Protein AF-A0A6J6WBK0-F1 (afdb_monomer)

Mean predicted aligned error: 5.15 Å

Foldseek 3Di:
DLLLLLLVLLQVLLVVLLVQLCCLQPPVVVVCVLLAHDPVVDDPVVSVVSNVSSVVSNVSSVVSNVCSVPPDPVSSLVVLVVLLVVLVVVLVCLVPPPGDPDPSSVVVSVVSVVSNVSSVVSNCVVVVVD

pLDDT: mean 86.57, std 8.82, range [46.53, 94.81]

Structure (mmCIF, N/CA/C/O backbone):
data_AF-A0A6J6WBK0-F1
#
_entry.id   AF-A0A6J6WBK0-F1
#
loop_
_atom_site.group_PDB
_atom_site.id
_atom_site.type_symbol
_atom_site.label_atom_id
_atom_site.label_alt_id
_atom_site.label_comp_id
_atom_site.label_asym_id
_atom_site.label_entity_id
_atom_site.label_seq_id
_atom_site.pdbx_PDB_ins_code
_atom_site.Cartn_x
_atom_site.Cartn_y
_atom_site.Cartn_z
_atom_site.occupancy
_atom_site.B_iso_or_equiv
_atom_site.auth_seq_id
_atom_site.auth_comp_id
_atom_site.auth_asym_id
_atom_site.auth_atom_id
_atom_site.pdbx_PDB_model_num
ATOM 1 N N . MET A 1 1 ? -19.982 2.093 17.318 1.00 64.00 1 MET A N 1
ATOM 2 C CA . MET A 1 1 ? -19.877 1.688 15.890 1.00 64.00 1 MET A CA 1
ATOM 3 C C . MET A 1 1 ? -18.681 2.298 15.150 1.00 64.00 1 MET A C 1
ATOM 5 O O . MET A 1 1 ? -18.012 1.558 14.444 1.00 64.00 1 MET A O 1
ATOM 9 N N . LEU A 1 2 ? -18.378 3.598 15.304 1.00 68.19 2 LEU A N 1
ATOM 10 C CA . LEU A 1 2 ? -17.232 4.269 14.652 1.00 68.19 2 LEU A CA 1
ATOM 11 C C . LEU A 1 2 ? -15.883 3.579 14.938 1.00 68.19 2 LEU A C 1
ATOM 13 O O . LEU A 1 2 ? -15.165 3.219 14.013 1.00 68.19 2 LEU A O 1
ATOM 17 N N . VAL A 1 3 ? -15.603 3.324 16.221 1.00 73.88 3 VAL A N 1
ATOM 18 C CA . VAL A 1 3 ? -14.394 2.642 16.725 1.00 73.88 3 VAL A CA 1
ATOM 19 C C . VAL A 1 3 ? -14.191 1.281 16.057 1.00 73.88 3 VAL A C 1
ATOM 21 O O . VAL A 1 3 ? -13.117 1.003 15.540 1.00 73.88 3 VAL A O 1
ATOM 24 N N . HIS A 1 4 ? -15.247 0.466 15.992 1.00 79.81 4 HIS A N 1
ATOM 25 C CA . HIS A 1 4 ? -15.187 -0.866 15.390 1.00 79.81 4 HIS A CA 1
ATOM 26 C C . HIS A 1 4 ? -14.916 -0.813 13.879 1.00 79.81 4 HIS A C 1
ATOM 28 O O . HIS A 1 4 ? -14.094 -1.572 13.377 1.00 79.81 4 HIS A O 1
ATOM 34 N N . ARG A 1 5 ? -15.549 0.125 13.156 1.00 81.62 5 ARG A N 1
ATOM 35 C CA . ARG A 1 5 ? -15.314 0.315 11.714 1.00 81.62 5 ARG A CA 1
ATOM 36 C C . ARG A 1 5 ? -13.878 0.746 11.431 1.00 81.62 5 ARG A C 1
ATOM 38 O O . ARG A 1 5 ? -13.240 0.158 10.568 1.00 81.62 5 ARG A O 1
ATOM 45 N N . VAL A 1 6 ? -13.361 1.715 12.189 1.00 81.88 6 VAL A N 1
ATOM 46 C CA . VAL A 1 6 ? -11.971 2.177 12.061 1.00 81.88 6 VAL A CA 1
ATOM 47 C C . VAL A 1 6 ? -10.988 1.045 12.372 1.00 81.88 6 VAL A C 1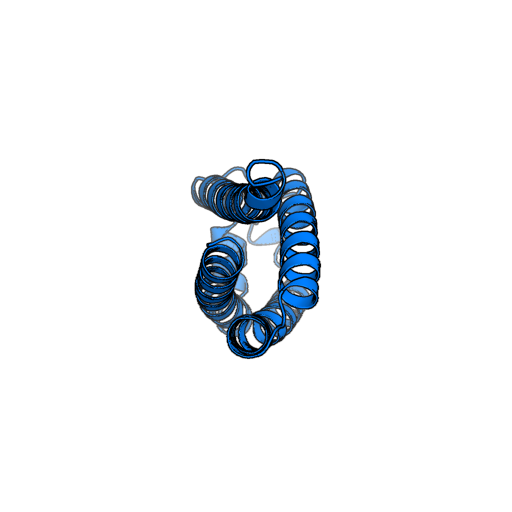
ATOM 49 O O . VAL A 1 6 ? -10.075 0.797 11.587 1.00 81.88 6 VAL A O 1
ATOM 52 N N . ALA A 1 7 ? -11.202 0.314 13.469 1.00 84.00 7 ALA A N 1
ATOM 53 C CA . ALA A 1 7 ? -10.354 -0.811 13.852 1.00 84.00 7 ALA A CA 1
ATOM 54 C C . ALA A 1 7 ? -10.339 -1.916 12.783 1.00 84.00 7 ALA A C 1
ATOM 56 O O . ALA A 1 7 ? -9.272 -2.422 12.440 1.00 84.00 7 ALA A O 1
ATOM 57 N N . LEU A 1 8 ? -11.498 -2.251 12.205 1.00 86.94 8 LEU A N 1
ATOM 58 C CA . LEU A 1 8 ? -11.589 -3.223 11.117 1.00 86.94 8 LEU A CA 1
ATOM 59 C C . LEU A 1 8 ? -10.833 -2.744 9.870 1.00 86.94 8 LEU A C 1
ATOM 61 O O . LEU A 1 8 ? -10.029 -3.496 9.323 1.00 86.94 8 LEU A O 1
ATOM 65 N N . THR A 1 9 ? -11.031 -1.487 9.453 1.00 86.69 9 THR A N 1
ATOM 66 C CA . THR A 1 9 ? -10.328 -0.921 8.288 1.00 86.69 9 THR A CA 1
ATOM 67 C C . THR A 1 9 ? -8.816 -0.872 8.486 1.00 86.69 9 THR A C 1
ATOM 69 O O . THR A 1 9 ? -8.078 -1.179 7.556 1.00 86.69 9 THR A O 1
ATOM 72 N N . LEU A 1 10 ? -8.351 -0.561 9.702 1.00 86.75 10 LEU A N 1
ATOM 73 C CA . LEU A 1 10 ? -6.928 -0.559 10.039 1.00 86.75 10 LEU A CA 1
ATOM 74 C C . LEU A 1 10 ? -6.332 -1.964 9.966 1.00 86.75 10 LEU A C 1
ATOM 76 O O . LEU A 1 10 ? -5.253 -2.129 9.411 1.00 86.75 10 LEU A O 1
ATOM 80 N N . ARG A 1 11 ? -7.034 -2.985 10.474 1.00 89.69 11 ARG A N 1
ATOM 81 C CA . ARG A 1 11 ? -6.575 -4.382 10.400 1.00 89.69 11 ARG A CA 1
ATOM 82 C C . ARG A 1 11 ? -6.523 -4.889 8.961 1.00 89.69 11 ARG A C 1
ATOM 84 O O . ARG A 1 11 ? -5.510 -5.449 8.558 1.00 89.69 11 ARG A O 1
ATOM 91 N N . ALA A 1 12 ? -7.571 -4.647 8.175 1.00 89.06 12 ALA A N 1
ATOM 92 C CA . ALA A 1 12 ? -7.604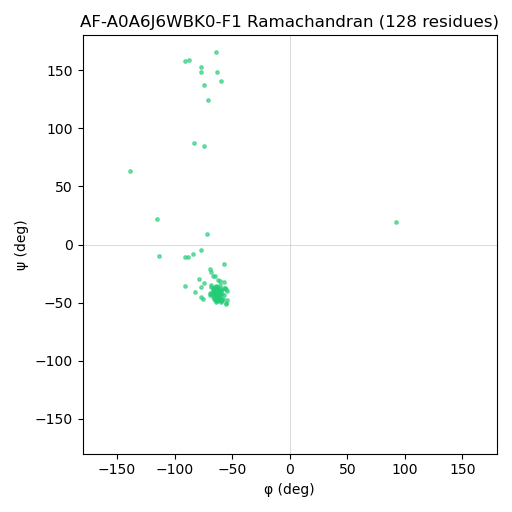 -5.041 6.767 1.00 89.06 12 ALA A CA 1
ATOM 93 C C . ALA A 1 12 ? -6.518 -4.315 5.947 1.00 89.06 12 ALA A C 1
ATOM 95 O O . ALA A 1 12 ? -5.783 -4.938 5.178 1.00 89.06 12 ALA A O 1
ATOM 96 N N . GLY A 1 13 ? -6.356 -3.007 6.164 1.00 87.19 13 GLY A N 1
ATOM 97 C CA . GLY A 1 13 ? -5.296 -2.220 5.534 1.00 87.19 13 GLY A CA 1
ATOM 98 C C . GLY A 1 13 ? -3.905 -2.717 5.923 1.00 87.19 13 GLY A C 1
ATOM 99 O O . GLY A 1 13 ? -3.046 -2.860 5.060 1.00 87.19 13 GLY A O 1
ATOM 100 N N . ALA A 1 14 ? -3.703 -3.068 7.194 1.00 88.75 14 ALA A N 1
ATOM 101 C CA . ALA A 1 14 ? -2.452 -3.630 7.687 1.00 88.75 14 ALA A CA 1
ATOM 102 C C . ALA A 1 14 ? -2.111 -4.976 7.039 1.00 88.75 14 ALA A C 1
ATOM 104 O O . ALA A 1 14 ? -0.966 -5.183 6.654 1.00 88.75 14 ALA A O 1
ATOM 105 N N . THR A 1 15 ? -3.089 -5.870 6.857 1.00 91.25 15 THR A N 1
ATOM 106 C CA . THR A 1 15 ? -2.844 -7.154 6.178 1.00 91.25 15 THR A CA 1
ATOM 107 C C . THR A 1 15 ? -2.405 -6.965 4.729 1.00 91.25 15 THR A C 1
ATOM 109 O O . THR A 1 15 ? -1.461 -7.612 4.284 1.00 91.25 15 THR A O 1
ATOM 112 N N . LEU A 1 16 ? -3.024 -6.031 4.003 1.00 89.75 16 LEU A N 1
ATOM 113 C CA . LEU A 1 16 ? -2.616 -5.725 2.632 1.00 89.75 16 LEU A CA 1
ATOM 114 C C . LEU A 1 16 ? -1.252 -5.039 2.588 1.00 89.75 16 LEU A C 1
ATOM 116 O O . LEU A 1 16 ? -0.422 -5.398 1.757 1.00 89.75 16 LEU A O 1
ATOM 120 N N . ALA A 1 17 ? -0.994 -4.105 3.505 1.00 89.56 17 ALA A N 1
ATOM 121 C CA . ALA A 1 17 ? 0.308 -3.463 3.639 1.00 89.56 17 ALA A CA 1
ATOM 122 C C . ALA A 1 17 ? 1.411 -4.482 3.956 1.00 89.56 17 ALA A C 1
ATOM 124 O O . ALA A 1 17 ? 2.504 -4.369 3.412 1.00 89.56 17 ALA A O 1
ATOM 125 N N . PHE A 1 18 ? 1.123 -5.504 4.767 1.00 93.19 18 PHE A N 1
ATOM 126 C CA . PHE A 1 18 ? 2.061 -6.582 5.074 1.00 93.19 18 PHE A CA 1
ATOM 127 C C . PHE A 1 18 ? 2.413 -7.400 3.829 1.00 93.19 18 PHE A C 1
ATOM 129 O O . PHE A 1 18 ? 3.587 -7.596 3.522 1.00 93.19 18 PHE A O 1
ATOM 136 N N . VAL A 1 19 ? 1.403 -7.836 3.070 1.00 92.56 19 VAL A N 1
ATOM 137 C CA . VAL A 1 19 ? 1.620 -8.599 1.831 1.00 92.56 19 VAL A CA 1
ATOM 138 C C . VAL A 1 19 ? 2.375 -7.757 0.797 1.00 92.56 19 VAL A C 1
ATOM 140 O O . VAL A 1 19 ? 3.327 -8.242 0.185 1.00 92.56 19 VAL A O 1
ATOM 143 N N . ALA A 1 20 ? 2.007 -6.482 0.640 1.00 90.19 20 ALA A N 1
ATOM 144 C CA . ALA A 1 20 ? 2.697 -5.555 -0.254 1.00 90.19 20 ALA A CA 1
ATOM 145 C C . ALA A 1 20 ? 4.157 -5.321 0.170 1.00 90.19 20 ALA A C 1
ATOM 147 O O . ALA A 1 20 ? 5.054 -5.346 -0.672 1.00 90.19 20 ALA A O 1
ATOM 148 N N . ALA A 1 21 ? 4.409 -5.159 1.471 1.00 92.31 21 ALA A N 1
ATOM 149 C CA . ALA A 1 21 ? 5.750 -5.015 2.026 1.00 92.31 21 ALA A CA 1
ATOM 150 C C . ALA A 1 21 ? 6.625 -6.235 1.721 1.00 92.31 21 ALA A C 1
ATOM 152 O O . ALA A 1 21 ? 7.750 -6.084 1.246 1.00 92.31 21 ALA A O 1
ATOM 153 N N . LEU A 1 22 ? 6.099 -7.446 1.931 1.00 94.12 22 LEU A N 1
ATOM 154 C CA . LEU A 1 22 ? 6.815 -8.680 1.608 1.00 94.12 22 LEU A CA 1
ATOM 155 C C . LEU A 1 22 ? 7.128 -8.784 0.113 1.00 94.12 22 LEU A 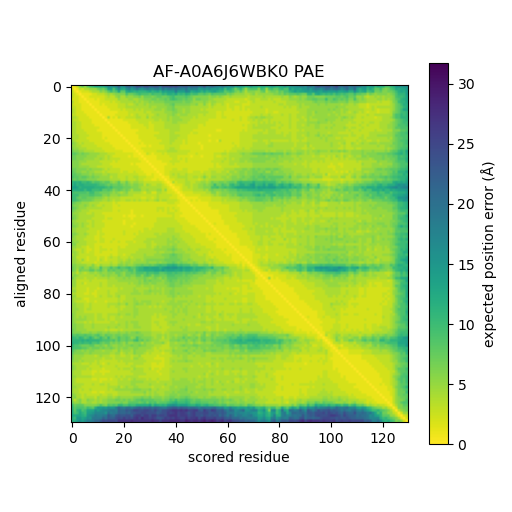C 1
ATOM 157 O O . LEU A 1 22 ? 8.249 -9.139 -0.250 1.00 94.12 22 LEU A O 1
ATOM 161 N N . ALA A 1 23 ? 6.177 -8.432 -0.756 1.00 92.75 23 ALA A N 1
ATOM 162 C CA . ALA A 1 23 ? 6.399 -8.432 -2.199 1.00 92.75 23 ALA A CA 1
ATO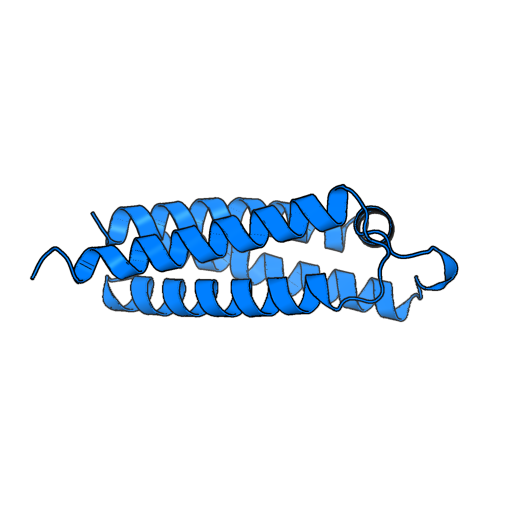M 163 C C . ALA A 1 23 ? 7.513 -7.448 -2.609 1.00 92.75 23 ALA A C 1
ATOM 165 O O . ALA A 1 23 ? 8.407 -7.815 -3.376 1.00 92.75 23 ALA A O 1
ATOM 166 N N . LEU A 1 24 ? 7.498 -6.232 -2.052 1.00 93.06 24 LEU A N 1
ATOM 167 C CA . LEU A 1 24 ? 8.509 -5.196 -2.290 1.00 93.06 24 LEU A CA 1
ATOM 168 C C . LEU A 1 24 ? 9.900 -5.590 -1.776 1.00 93.06 24 LEU A C 1
ATOM 170 O O . LEU A 1 24 ? 10.902 -5.278 -2.415 1.00 93.06 24 LEU A O 1
ATOM 174 N N . LEU A 1 25 ? 9.983 -6.291 -0.644 1.00 92.75 25 LEU A N 1
ATOM 175 C CA . LEU A 1 25 ? 11.256 -6.741 -0.078 1.00 92.75 25 LEU A CA 1
ATOM 176 C C . LEU A 1 25 ? 11.839 -7.933 -0.851 1.00 92.75 25 LEU A C 1
ATOM 178 O O . LEU A 1 25 ? 13.023 -7.925 -1.203 1.00 92.75 25 LEU A O 1
ATOM 182 N N . ALA A 1 26 ? 11.007 -8.938 -1.140 1.00 94.50 26 ALA A N 1
ATOM 183 C CA . ALA A 1 26 ? 11.440 -10.193 -1.744 1.00 94.50 26 ALA A CA 1
ATOM 184 C C . ALA A 1 26 ? 11.700 -10.072 -3.252 1.00 94.50 26 ALA A C 1
ATOM 186 O O . ALA A 1 26 ? 12.710 -10.573 -3.746 1.00 94.50 26 ALA A O 1
ATOM 187 N N . LYS A 1 27 ? 10.799 -9.418 -4.000 1.00 93.94 27 LYS A N 1
ATOM 188 C CA . LYS A 1 27 ? 10.864 -9.328 -5.469 1.00 93.94 27 LYS A CA 1
ATOM 189 C C . LYS A 1 27 ? 10.508 -7.919 -5.981 1.00 93.94 27 LYS A C 1
ATOM 191 O O . LYS A 1 27 ? 9.552 -7.773 -6.744 1.00 93.94 27 LYS A O 1
ATOM 196 N N . PRO A 1 28 ? 11.291 -6.874 -5.643 1.00 91.50 28 PRO A N 1
ATOM 197 C CA . PRO A 1 28 ? 10.987 -5.494 -6.041 1.00 91.50 28 PRO A CA 1
ATOM 198 C C . PRO A 1 28 ? 10.947 -5.285 -7.559 1.00 91.50 28 PRO A C 1
ATOM 200 O O . PRO A 1 28 ? 10.159 -4.475 -8.034 1.00 91.50 28 PRO A O 1
ATOM 203 N N . SER A 1 29 ? 11.746 -6.025 -8.335 1.00 91.75 29 SER A N 1
ATOM 204 C CA . SER A 1 29 ? 11.736 -5.937 -9.803 1.00 91.75 29 SER A CA 1
ATOM 205 C C . SER A 1 29 ? 10.428 -6.442 -10.409 1.00 91.75 29 SER A C 1
ATOM 207 O O . SER A 1 29 ? 9.904 -5.821 -11.329 1.00 91.75 29 SER A O 1
ATOM 209 N N . ALA A 1 30 ? 9.869 -7.526 -9.862 1.00 91.12 30 ALA A N 1
ATOM 210 C CA . ALA A 1 30 ? 8.573 -8.052 -10.280 1.00 91.12 30 ALA A CA 1
ATOM 211 C C . ALA A 1 30 ? 7.428 -7.108 -9.889 1.00 91.12 30 ALA A C 1
ATOM 213 O O . ALA A 1 30 ? 6.464 -6.969 -10.631 1.00 91.12 30 ALA A O 1
ATOM 214 N N . VAL A 1 31 ? 7.539 -6.430 -8.742 1.00 90.62 31 VAL A N 1
ATOM 215 C CA . VAL A 1 31 ? 6.565 -5.405 -8.343 1.00 90.62 31 VAL A CA 1
ATOM 216 C C . VAL A 1 31 ? 6.655 -4.181 -9.257 1.00 90.62 31 VAL A C 1
ATOM 218 O O . VAL A 1 31 ? 5.626 -3.672 -9.689 1.00 90.62 31 VAL A O 1
ATOM 221 N N . ALA A 1 32 ? 7.863 -3.732 -9.606 1.00 90.12 32 ALA A N 1
ATOM 222 C CA . ALA A 1 32 ? 8.062 -2.621 -10.533 1.00 90.12 32 ALA A CA 1
ATOM 223 C C . ALA A 1 32 ? 7.445 -2.908 -11.911 1.00 90.12 32 ALA A C 1
ATOM 225 O O . ALA A 1 32 ? 6.664 -2.102 -12.417 1.00 90.12 32 ALA A O 1
ATOM 226 N N . SER A 1 33 ? 7.730 -4.077 -12.490 1.00 89.44 33 SER A N 1
ATOM 227 C CA . SER A 1 33 ? 7.143 -4.468 -13.774 1.00 89.44 33 SER A CA 1
ATOM 228 C C . SER A 1 33 ? 5.631 -4.657 -13.676 1.00 89.44 33 SER A C 1
ATOM 230 O O . SER A 1 33 ? 4.905 -4.213 -14.563 1.00 89.44 33 SER A O 1
ATOM 232 N N . PHE A 1 34 ? 5.134 -5.222 -12.569 1.00 87.81 34 PHE A N 1
ATOM 233 C CA . PHE A 1 34 ? 3.700 -5.321 -12.304 1.00 87.81 34 PHE A CA 1
ATOM 234 C C . PHE A 1 34 ? 3.033 -3.944 -12.280 1.00 87.81 34 PHE A C 1
ATOM 236 O O . PHE A 1 34 ? 1.950 -3.796 -12.820 1.00 87.81 34 PHE A O 1
ATOM 243 N N . VAL A 1 35 ? 3.666 -2.911 -11.724 1.00 86.88 35 VAL A N 1
ATOM 244 C CA . VAL A 1 35 ? 3.124 -1.536 -11.701 1.00 86.88 35 VAL A CA 1
ATOM 245 C C . VAL A 1 35 ? 3.273 -0.813 -13.057 1.00 86.88 35 VAL A C 1
ATOM 247 O O . VAL A 1 35 ? 2.741 0.283 -13.240 1.00 86.88 35 VAL A O 1
ATOM 250 N N . GLY A 1 36 ? 3.933 -1.434 -14.040 1.00 86.19 36 GLY A N 1
ATOM 251 C CA . GLY A 1 36 ? 4.091 -0.903 -15.396 1.00 86.19 36 GLY A CA 1
ATOM 252 C C . GLY A 1 36 ? 5.367 -0.091 -15.611 1.00 86.19 36 GLY A C 1
ATOM 253 O O . GLY A 1 36 ? 5.422 0.711 -16.539 1.00 86.19 36 GLY A O 1
ATOM 254 N N . PHE A 1 37 ? 6.380 -0.240 -14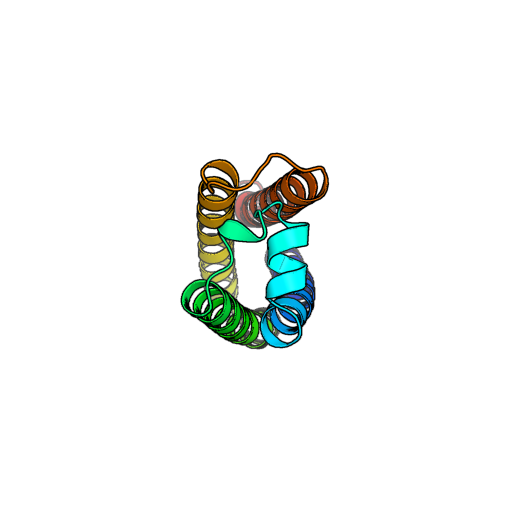.752 1.00 88.12 37 PHE A N 1
ATOM 255 C CA . PHE A 1 37 ? 7.706 0.319 -15.029 1.00 88.12 37 PHE A CA 1
ATOM 256 C C . PHE A 1 37 ? 8.420 -0.519 -16.090 1.00 88.12 37 PHE A C 1
ATOM 258 O O . PHE A 1 37 ? 8.403 -1.753 -16.040 1.00 88.12 37 PHE A O 1
ATOM 265 N N . ARG A 1 38 ? 9.077 0.149 -17.043 1.00 86.81 38 ARG A N 1
ATOM 266 C CA . ARG A 1 38 ? 9.838 -0.525 -18.098 1.00 86.81 38 ARG A CA 1
ATOM 267 C C . ARG A 1 38 ? 11.162 -1.023 -17.540 1.00 86.81 38 ARG A C 1
ATOM 269 O O . ARG A 1 38 ? 11.755 -0.388 -16.676 1.00 86.81 38 ARG A O 1
ATOM 276 N N . ALA A 1 39 ? 11.666 -2.134 -18.075 1.00 83.94 39 ALA A N 1
ATOM 277 C CA . ALA A 1 39 ? 12.921 -2.729 -17.611 1.00 83.94 39 ALA A CA 1
ATOM 278 C C . ALA A 1 39 ? 14.117 -1.758 -17.687 1.00 83.94 39 ALA A C 1
ATOM 280 O O . ALA A 1 39 ? 14.989 -1.812 -16.827 1.00 83.94 39 ALA A O 1
ATOM 281 N N . ALA A 1 40 ? 14.119 -0.845 -18.666 1.00 84.00 40 ALA A N 1
ATOM 282 C CA . ALA A 1 40 ? 15.147 0.185 -18.821 1.00 84.00 40 ALA A CA 1
ATOM 283 C C . ALA A 1 40 ? 15.176 1.207 -17.666 1.00 84.00 40 ALA A C 1
ATOM 285 O O . ALA A 1 40 ? 16.237 1.738 -17.354 1.00 84.00 40 ALA A O 1
ATOM 286 N N . ASP A 1 41 ? 14.041 1.436 -16.999 1.00 83.88 41 ASP A N 1
ATOM 287 C CA . ASP A 1 41 ? 13.919 2.399 -15.896 1.00 83.88 41 ASP A CA 1
ATOM 288 C C . ASP A 1 41 ? 14.249 1.762 -14.531 1.00 83.88 41 ASP A C 1
ATOM 290 O O . ASP A 1 41 ? 14.402 2.451 -13.516 1.00 83.88 41 ASP A O 1
ATOM 294 N N . ILE A 1 42 ? 14.373 0.429 -14.479 1.00 88.56 42 ILE A N 1
ATOM 295 C CA . ILE A 1 42 ? 14.641 -0.323 -13.251 1.00 88.56 42 ILE A CA 1
ATOM 296 C C . ILE A 1 42 ? 16.144 -0.310 -12.965 1.00 88.56 42 ILE A C 1
ATOM 298 O O . ILE A 1 42 ? 16.895 -1.212 -13.330 1.00 88.56 42 ILE A O 1
ATOM 302 N N . THR A 1 43 ? 16.583 0.724 -12.255 1.00 92.06 43 THR A N 1
ATOM 303 C CA . THR A 1 43 ? 17.964 0.837 -11.768 1.00 92.06 43 THR A CA 1
ATOM 304 C C . THR A 1 43 ? 18.152 0.151 -10.405 1.00 92.06 43 THR A C 1
ATOM 306 O O . THR A 1 43 ? 17.193 0.002 -9.638 1.00 92.06 43 THR A O 1
ATOM 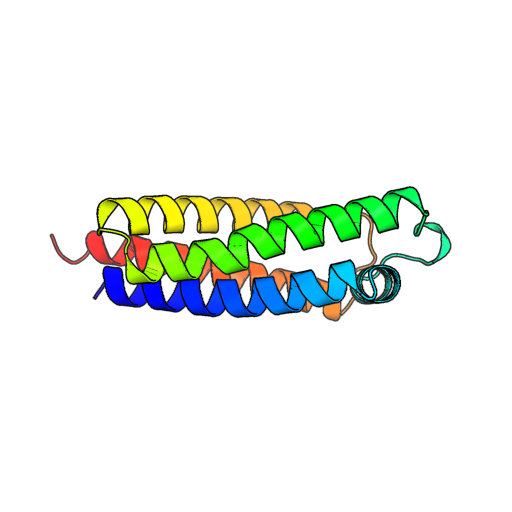309 N N . PRO A 1 44 ? 19.388 -0.225 -10.021 1.00 91.50 44 PRO A N 1
ATOM 310 C CA . PRO A 1 44 ? 19.665 -0.768 -8.688 1.00 91.50 44 PRO A CA 1
ATOM 311 C C . PRO A 1 44 ? 19.238 0.169 -7.546 1.00 91.50 44 PRO A C 1
ATOM 313 O O . PRO A 1 44 ? 18.715 -0.294 -6.532 1.00 91.50 44 PRO A O 1
ATOM 316 N N . GLY A 1 45 ? 19.411 1.485 -7.724 1.00 91.62 45 GLY A N 1
ATOM 317 C CA . GLY A 1 45 ? 18.973 2.497 -6.757 1.00 91.62 45 GLY A CA 1
ATOM 318 C C . GLY A 1 45 ? 17.452 2.532 -6.597 1.00 91.62 45 GLY A C 1
ATOM 319 O O . GLY A 1 45 ? 16.948 2.567 -5.475 1.00 91.62 45 GLY A O 1
ATOM 320 N N . PHE A 1 46 ? 16.710 2.417 -7.701 1.00 90.12 46 PHE A N 1
ATOM 321 C CA . PHE A 1 46 ? 15.251 2.316 -7.669 1.00 90.12 46 PHE A CA 1
ATOM 322 C C . PHE A 1 46 ? 14.772 1.050 -6.941 1.00 90.12 46 PHE A C 1
ATOM 324 O O . PHE A 1 46 ? 13.868 1.114 -6.109 1.00 90.12 46 PHE A O 1
ATOM 331 N N . LEU A 1 47 ? 15.422 -0.097 -7.166 1.00 93.12 47 LEU A N 1
ATOM 332 C CA . LEU A 1 47 ? 15.102 -1.336 -6.448 1.00 93.12 47 LEU A CA 1
ATOM 333 C C . LEU A 1 47 ? 15.364 -1.228 -4.940 1.00 93.12 47 LEU A C 1
ATOM 335 O O . LEU A 1 47 ? 14.609 -1.789 -4.145 1.00 93.12 47 LEU A O 1
ATOM 339 N N . TRP A 1 48 ? 16.412 -0.513 -4.529 1.00 94.81 48 TRP A N 1
ATOM 340 C CA . TRP A 1 48 ? 16.656 -0.210 -3.117 1.00 94.81 48 TRP A CA 1
ATOM 341 C C . TRP A 1 48 ? 15.589 0.709 -2.529 1.00 94.81 48 TRP A C 1
ATOM 343 O O . TRP A 1 48 ? 15.108 0.441 -1.428 1.00 94.81 48 TRP A O 1
ATOM 353 N N . ALA A 1 49 ? 15.159 1.731 -3.271 1.00 92.06 49 ALA A N 1
ATOM 354 C CA . ALA A 1 49 ? 14.059 2.595 -2.856 1.00 92.06 49 ALA A CA 1
ATOM 355 C C . ALA A 1 49 ? 12.751 1.802 -2.669 1.00 92.06 49 ALA A C 1
ATOM 357 O O . ALA A 1 49 ? 12.062 1.987 -1.667 1.00 92.06 49 ALA A O 1
ATOM 358 N N . LEU A 1 50 ? 12.447 0.854 -3.564 1.00 92.44 50 LEU A N 1
ATOM 359 C CA . LEU A 1 50 ? 11.292 -0.042 -3.419 1.00 92.44 50 LEU A CA 1
ATOM 360 C C . LEU A 1 50 ? 11.396 -0.941 -2.181 1.00 92.44 50 LEU A C 1
ATOM 362 O O . LEU A 1 50 ? 10.403 -1.136 -1.484 1.00 92.44 50 LEU A O 1
ATOM 366 N N . ARG A 1 51 ? 12.589 -1.449 -1.854 1.00 93.56 51 ARG A N 1
ATOM 367 C CA . ARG A 1 51 ? 12.803 -2.216 -0.615 1.00 93.56 51 ARG A CA 1
ATOM 368 C C . ARG A 1 51 ? 12.649 -1.353 0.634 1.00 93.56 51 ARG A C 1
ATOM 370 O O . ARG A 1 51 ? 12.026 -1.796 1.594 1.00 93.56 51 ARG A O 1
ATOM 377 N N . ALA A 1 52 ? 13.165 -0.125 0.619 1.00 93.38 52 ALA A N 1
ATOM 378 C CA . ALA A 1 52 ? 12.997 0.826 1.718 1.00 93.38 52 ALA A CA 1
ATOM 379 C C . ALA A 1 52 ? 11.517 1.197 1.925 1.00 93.38 52 ALA A C 1
ATOM 381 O O . ALA A 1 52 ? 11.048 1.262 3.062 1.00 93.38 52 ALA A O 1
ATOM 382 N N . LEU A 1 53 ? 10.761 1.355 0.833 1.00 91.25 53 LEU A N 1
ATOM 383 C CA . LEU A 1 53 ? 9.306 1.506 0.872 1.00 91.25 53 LEU A CA 1
ATOM 384 C C . LEU A 1 53 ? 8.631 0.261 1.466 1.00 91.25 53 LEU A C 1
ATOM 386 O O . LEU A 1 53 ? 7.761 0.380 2.321 1.00 91.25 53 LEU A O 1
ATOM 390 N N . GLY A 1 54 ? 9.056 -0.939 1.063 1.00 91.38 54 GLY A N 1
ATOM 391 C CA . GLY A 1 54 ? 8.566 -2.187 1.649 1.00 91.38 54 GLY A CA 1
ATOM 392 C C . GLY A 1 54 ? 8.796 -2.247 3.161 1.00 91.38 54 GLY A C 1
ATOM 393 O O . GLY A 1 54 ? 7.883 -2.581 3.912 1.00 91.38 54 GLY A O 1
ATOM 394 N N . LEU A 1 55 ? 9.979 -1.842 3.629 1.00 93.31 55 LEU A N 1
ATOM 395 C CA . LEU A 1 55 ? 10.307 -1.788 5.055 1.00 93.31 55 LEU A CA 1
ATOM 396 C C . LEU A 1 55 ? 9.401 -0.808 5.819 1.00 93.31 55 LEU A C 1
ATOM 398 O O . LEU A 1 55 ? 8.880 -1.149 6.880 1.00 93.31 55 LEU A O 1
ATOM 402 N N . SER A 1 56 ? 9.171 0.393 5.279 1.00 91.12 56 SER A N 1
ATOM 403 C CA . SER A 1 56 ? 8.299 1.384 5.923 1.00 91.12 56 SER A CA 1
ATOM 404 C C . SER A 1 56 ? 6.835 0.933 5.956 1.00 91.12 56 SER A C 1
ATOM 406 O O . SER A 1 56 ? 6.156 1.110 6.971 1.00 91.12 56 SER A O 1
ATOM 408 N N . MET A 1 57 ? 6.359 0.259 4.903 1.00 89.94 57 MET A N 1
ATOM 409 C CA . MET A 1 57 ? 5.034 -0.369 4.890 1.00 89.94 57 MET A CA 1
ATOM 410 C C . MET A 1 57 ? 4.915 -1.488 5.928 1.00 89.94 57 MET A C 1
ATOM 412 O O . MET A 1 57 ? 3.860 -1.628 6.544 1.00 89.94 57 MET A O 1
ATOM 416 N N . LEU A 1 58 ? 5.987 -2.247 6.174 1.00 91.50 58 LEU A N 1
ATOM 417 C CA . LEU A 1 58 ? 6.006 -3.308 7.182 1.00 91.50 58 LEU A CA 1
ATOM 418 C C . LEU A 1 58 ? 5.846 -2.746 8.599 1.00 91.50 58 LEU A C 1
ATOM 420 O O . LEU A 1 58 ? 5.072 -3.282 9.389 1.00 91.50 58 LEU A O 1
ATOM 424 N N . VAL A 1 59 ? 6.497 -1.618 8.902 1.00 90.38 59 VAL A N 1
ATOM 425 C CA . VAL A 1 59 ? 6.311 -0.907 10.179 1.00 90.38 59 VAL A CA 1
ATOM 426 C C . VAL A 1 59 ? 4.843 -0.512 10.368 1.00 90.38 59 VAL A C 1
ATOM 428 O O . VAL A 1 59 ? 4.257 -0.777 11.418 1.00 90.38 59 VAL A O 1
ATOM 431 N N . ILE A 1 60 ? 4.213 0.058 9.336 1.00 87.69 60 ILE A N 1
ATOM 432 C CA . ILE A 1 60 ? 2.787 0.419 9.378 1.00 87.69 60 ILE A CA 1
ATOM 433 C C . ILE A 1 60 ? 1.914 -0.826 9.572 1.00 87.69 60 ILE A C 1
ATOM 435 O O . ILE A 1 60 ? 0.982 -0.800 10.377 1.00 87.69 60 ILE A O 1
ATOM 439 N N . ALA A 1 61 ? 2.224 -1.918 8.874 1.00 90.38 61 ALA A N 1
ATOM 440 C CA . ALA A 1 61 ? 1.485 -3.171 8.958 1.00 90.38 61 ALA A CA 1
ATOM 441 C C . ALA A 1 61 ? 1.524 -3.803 10.359 1.00 90.38 61 ALA A C 1
ATOM 443 O O . ALA A 1 61 ? 0.556 -4.439 10.765 1.00 90.38 61 ALA A O 1
ATOM 444 N N . VAL A 1 62 ? 2.602 -3.598 11.118 1.00 90.69 62 VAL A N 1
ATOM 445 C CA . VAL A 1 62 ? 2.713 -4.070 12.506 1.00 90.69 62 VAL A CA 1
ATOM 446 C C . VAL A 1 62 ? 2.030 -3.113 13.488 1.00 90.69 62 VAL A C 1
ATOM 448 O O . VAL A 1 62 ? 1.347 -3.554 14.411 1.00 90.69 62 VAL A O 1
ATOM 451 N N . LEU A 1 63 ? 2.168 -1.798 13.293 1.00 89.38 63 LEU A N 1
ATOM 452 C CA . LEU A 1 63 ? 1.635 -0.801 14.226 1.00 89.38 63 LEU A CA 1
ATOM 453 C C . LEU A 1 63 ? 0.122 -0.589 14.095 1.00 89.38 63 LEU A C 1
ATOM 455 O O . LEU A 1 63 ? -0.561 -0.394 15.100 1.00 89.38 63 LEU A O 1
ATOM 459 N N . ALA A 1 64 ? -0.433 -0.632 12.883 1.00 88.00 64 ALA A N 1
ATOM 460 C CA . ALA A 1 64 ? -1.854 -0.365 12.661 1.00 88.00 64 ALA A CA 1
ATOM 461 C C . ALA A 1 64 ? -2.795 -1.354 13.392 1.00 88.00 64 ALA A C 1
ATOM 463 O O . ALA A 1 64 ? -3.776 -0.889 13.981 1.00 88.00 64 ALA A O 1
ATOM 464 N N . PRO A 1 65 ? -2.518 -2.675 13.452 1.00 87.88 65 PRO A N 1
ATOM 465 C CA . PRO A 1 65 ? -3.285 -3.618 14.265 1.00 87.88 65 PRO A CA 1
ATOM 466 C C . PRO A 1 65 ? -3.193 -3.345 15.768 1.00 87.88 65 PRO A C 1
ATOM 468 O O . PRO A 1 65 ? -4.211 -3.444 16.451 1.00 87.88 65 PRO A O 1
ATOM 471 N N . LEU A 1 66 ? -2.014 -2.958 16.270 1.00 87.69 66 LEU A N 1
ATOM 472 C CA . LEU A 1 66 ? -1.812 -2.601 17.680 1.00 87.69 66 LEU A CA 1
ATOM 473 C C . LEU A 1 66 ? -2.621 -1.357 18.052 1.00 87.69 66 LEU A C 1
ATOM 475 O O . LEU A 1 66 ? -3.304 -1.323 19.074 1.00 87.69 66 LEU A O 1
ATOM 479 N N . ILE A 1 67 ? -2.618 -0.346 17.184 1.00 87.38 67 ILE A N 1
ATOM 480 C CA . ILE A 1 67 ? -3.460 0.838 17.357 1.00 87.38 67 ILE A CA 1
ATOM 481 C C . ILE A 1 67 ? -4.942 0.450 17.278 1.00 87.38 67 ILE A C 1
ATOM 483 O O . ILE A 1 67 ? -5.751 0.960 18.045 1.00 87.38 67 ILE A O 1
ATOM 487 N N . ALA A 1 68 ? -5.315 -0.487 16.405 1.00 87.06 68 ALA A N 1
ATOM 488 C CA . ALA A 1 68 ? -6.685 -0.983 16.309 1.00 87.06 68 ALA A CA 1
ATOM 489 C C . ALA A 1 68 ? -7.149 -1.770 17.550 1.00 87.06 68 ALA A C 1
ATOM 491 O O . ALA A 1 68 ? -8.353 -1.830 17.798 1.00 87.06 68 ALA A O 1
ATOM 492 N N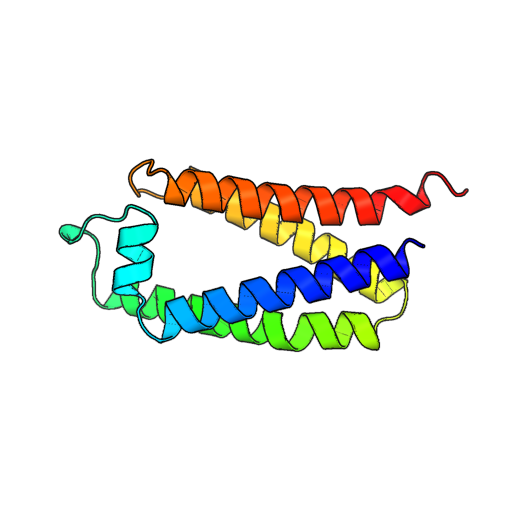 . SER A 1 69 ? -6.244 -2.407 18.303 1.00 86.19 69 SER A N 1
ATOM 493 C CA . SER A 1 69 ? -6.577 -3.154 19.525 1.00 86.19 69 SER A CA 1
ATOM 494 C C . SER A 1 69 ? -6.507 -2.312 20.797 1.00 86.19 69 SER A C 1
ATOM 496 O O . SER A 1 69 ? -7.328 -2.516 21.685 1.00 86.19 69 SER A O 1
ATOM 498 N N . PHE A 1 70 ? -5.561 -1.375 20.887 1.00 85.19 70 PHE A N 1
ATOM 499 C CA . PHE A 1 70 ? -5.282 -0.616 22.114 1.00 85.19 70 PHE A CA 1
ATOM 500 C C . PHE A 1 70 ? -5.604 0.880 22.010 1.00 85.19 70 PHE A C 1
ATOM 502 O O . PHE A 1 70 ? -5.589 1.596 23.010 1.00 85.19 70 PHE A O 1
ATOM 509 N N . GLY A 1 71 ? -5.893 1.384 20.811 1.00 80.00 71 GLY A N 1
ATOM 510 C CA . GLY A 1 71 ? -6.166 2.795 20.582 1.00 80.00 71 GLY A CA 1
ATOM 511 C C . GLY A 1 71 ? -7.511 3.225 21.160 1.00 80.00 71 GLY A C 1
ATOM 512 O O . GLY A 1 71 ? -8.564 2.714 20.782 1.00 80.00 71 GLY A O 1
ATOM 513 N N . GLY A 1 72 ? -7.491 4.241 22.024 1.00 83.62 72 GLY A N 1
ATOM 514 C CA . GLY A 1 72 ? -8.708 4.949 22.420 1.00 83.62 72 GLY A CA 1
ATOM 515 C C . GLY A 1 72 ? -9.363 5.668 21.232 1.00 83.62 72 GLY A C 1
ATOM 516 O O . GLY A 1 72 ? -8.737 5.897 20.195 1.00 83.62 72 GLY A O 1
ATOM 517 N N . GLU A 1 73 ? -10.620 6.096 21.383 1.00 82.69 73 GLU A N 1
ATOM 518 C CA . GLU A 1 73 ? -11.399 6.699 20.287 1.00 82.69 73 GLU A CA 1
ATOM 519 C C . GLU A 1 73 ? -10.690 7.893 19.620 1.00 82.69 73 GLU A C 1
ATOM 521 O O . GLU A 1 73 ? -10.713 8.029 18.397 1.00 82.69 73 GLU A O 1
ATOM 526 N N . ARG A 1 74 ? -10.020 8.753 20.402 1.00 83.75 74 ARG A N 1
ATOM 527 C CA . ARG A 1 74 ? -9.246 9.887 19.864 1.00 83.75 74 ARG A CA 1
ATOM 528 C C . ARG A 1 74 ? -8.052 9.421 19.024 1.00 83.75 74 ARG A C 1
ATOM 530 O O . ARG A 1 74 ? -7.870 9.938 17.925 1.00 83.75 74 ARG A O 1
ATOM 537 N N . GLY A 1 75 ? -7.304 8.428 19.510 1.00 84.00 75 GLY A N 1
ATOM 538 C CA . GLY A 1 75 ? -6.150 7.859 18.811 1.00 84.00 75 GLY A CA 1
ATOM 539 C C . GLY A 1 75 ? -6.556 7.199 17.496 1.00 84.00 75 GLY A C 1
ATOM 540 O O . GLY A 1 75 ? -6.032 7.554 16.447 1.00 84.00 75 GLY A O 1
ATOM 541 N N . LEU A 1 76 ? -7.591 6.354 17.516 1.00 85.38 76 LEU A N 1
ATOM 542 C CA . LEU A 1 76 ? -8.120 5.713 16.305 1.00 85.38 76 LEU A CA 1
ATOM 543 C C . LEU A 1 76 ? -8.548 6.727 15.241 1.00 85.38 76 LEU A C 1
ATOM 545 O O . LEU A 1 76 ? -8.332 6.508 14.052 1.00 85.38 76 LEU A O 1
ATOM 549 N N . ARG A 1 77 ? -9.134 7.857 15.649 1.00 85.12 77 ARG A N 1
ATOM 550 C CA . ARG A 1 77 ? -9.533 8.917 14.714 1.00 85.12 77 ARG A CA 1
ATOM 551 C C . ARG A 1 77 ? -8.332 9.631 14.107 1.00 85.12 77 ARG A C 1
ATOM 553 O O . ARG A 1 77 ? -8.342 9.859 12.902 1.00 85.12 77 ARG A O 1
ATOM 560 N N . GLN A 1 78 ? -7.319 9.956 14.909 1.00 88.12 78 GLN A N 1
ATOM 561 C CA . GLN A 1 78 ? -6.079 10.557 14.412 1.00 88.12 78 GLN A CA 1
ATOM 562 C C . GLN A 1 78 ? -5.373 9.622 13.425 1.00 88.12 78 GLN A C 1
ATOM 564 O O . GLN A 1 78 ? -5.006 10.042 12.327 1.00 88.12 78 GLN A O 1
ATOM 569 N N . THR A 1 79 ? -5.278 8.334 13.757 1.00 88.88 79 THR A N 1
ATOM 570 C CA . THR A 1 79 ? -4.701 7.323 12.867 1.00 88.88 79 THR A CA 1
ATOM 571 C C . THR A 1 79 ? -5.521 7.170 11.590 1.00 88.88 79 THR A C 1
ATOM 573 O O . THR A 1 79 ? -4.948 7.185 10.508 1.00 88.88 79 THR A O 1
ATOM 576 N N . ALA A 1 80 ? -6.853 7.112 11.669 1.00 86.88 80 ALA A N 1
ATOM 577 C CA . ALA A 1 80 ? -7.703 7.052 10.480 1.00 86.88 80 ALA A CA 1
ATOM 578 C C . ALA A 1 80 ? -7.555 8.293 9.587 1.00 86.88 80 ALA A C 1
ATOM 580 O O . ALA A 1 80 ? -7.527 8.158 8.367 1.00 86.88 80 ALA A O 1
ATOM 581 N N . SER A 1 81 ? -7.423 9.497 10.160 1.00 88.81 81 SER A N 1
ATOM 582 C CA . SER A 1 81 ? -7.157 10.705 9.367 1.00 88.81 81 SER A CA 1
ATOM 583 C C . SER A 1 81 ? -5.780 10.682 8.712 1.00 88.81 81 SER A C 1
ATOM 585 O O . SER A 1 81 ? -5.669 11.028 7.538 1.00 88.81 81 SER A O 1
ATOM 587 N N . ALA A 1 82 ? -4.753 10.220 9.431 1.00 89.62 82 ALA A N 1
ATOM 588 C CA . ALA A 1 82 ? -3.412 10.070 8.881 1.00 89.62 82 ALA A CA 1
ATOM 589 C C . ALA A 1 82 ? -3.397 9.047 7.736 1.00 89.62 82 ALA A C 1
ATOM 591 O O . ALA A 1 82 ? -2.812 9.314 6.693 1.00 89.62 82 ALA A O 1
ATOM 592 N N . MET A 1 83 ? -4.107 7.925 7.892 1.00 89.88 83 MET A N 1
ATOM 593 C CA . MET A 1 83 ? -4.228 6.893 6.860 1.00 89.88 83 MET A CA 1
ATOM 594 C C . MET A 1 83 ? -5.043 7.358 5.650 1.00 89.88 83 MET A C 1
ATOM 596 O O . MET A 1 83 ? -4.702 7.028 4.518 1.00 89.88 83 MET A O 1
ATOM 600 N N . ALA A 1 84 ? -6.094 8.158 5.850 1.00 89.94 84 ALA A N 1
ATOM 601 C CA . ALA A 1 84 ? -6.826 8.769 4.743 1.00 89.94 84 ALA A CA 1
ATOM 602 C C . ALA A 1 84 ? -5.927 9.723 3.941 1.00 89.94 84 ALA A C 1
ATOM 604 O O . ALA A 1 84 ? -5.931 9.685 2.712 1.00 89.94 84 ALA A O 1
ATOM 605 N N . PHE A 1 85 ? -5.136 10.548 4.634 1.00 90.88 85 PHE A N 1
ATOM 606 C CA . PHE A 1 85 ? -4.206 11.481 4.005 1.00 90.88 85 PHE A CA 1
ATOM 607 C C . PHE A 1 85 ? -3.063 10.764 3.278 1.00 90.88 85 PHE A C 1
ATOM 609 O O . PHE A 1 85 ? -2.772 11.090 2.130 1.00 90.88 85 PHE A O 1
ATOM 616 N N . SER A 1 86 ? -2.450 9.750 3.896 1.00 89.31 86 SER A N 1
ATOM 617 C CA . SER A 1 86 ? -1.397 8.959 3.250 1.00 89.31 86 SER A CA 1
ATOM 618 C C . SER A 1 86 ? -1.922 8.182 2.043 1.00 89.31 86 SER A C 1
ATOM 620 O O . SER A 1 86 ? -1.230 8.102 1.033 1.00 89.31 86 SER A O 1
ATOM 622 N N . SER A 1 87 ? -3.160 7.678 2.101 1.00 89.19 87 SER A N 1
ATOM 623 C CA . SER A 1 87 ? -3.814 7.031 0.957 1.00 89.19 87 SER A CA 1
ATOM 624 C C . SER A 1 87 ? -4.061 8.024 -0.179 1.00 89.19 87 SER A C 1
ATOM 626 O O . SER A 1 87 ? -3.780 7.711 -1.330 1.00 89.19 87 SER A O 1
ATOM 628 N N . LEU A 1 88 ? -4.522 9.243 0.124 1.00 91.44 88 LEU A N 1
ATOM 629 C CA . LEU A 1 88 ? -4.678 10.298 -0.882 1.00 91.44 88 LEU A CA 1
ATOM 630 C C . LEU A 1 88 ? -3.338 10.630 -1.550 1.00 91.44 88 LEU A C 1
ATOM 632 O O . LEU A 1 88 ? -3.252 10.677 -2.774 1.00 91.44 88 LEU A O 1
ATOM 636 N N . LEU A 1 89 ? -2.293 10.834 -0.749 1.00 90.00 89 LEU A N 1
ATOM 637 C CA . LEU A 1 89 ? -0.962 11.147 -1.257 1.00 90.00 89 LEU A CA 1
ATOM 638 C C . LEU A 1 89 ? -0.408 9.992 -2.102 1.00 90.00 89 LEU A C 1
ATOM 640 O O . LEU A 1 89 ? 0.087 10.223 -3.200 1.00 90.00 89 LEU A O 1
ATOM 644 N N . GLY A 1 90 ? -0.571 8.747 -1.647 1.00 87.62 90 GLY A N 1
ATOM 645 C CA . GLY A 1 90 ? -0.209 7.550 -2.405 1.00 87.62 90 GLY A CA 1
ATOM 646 C C . GLY A 1 90 ? -0.962 7.432 -3.732 1.00 87.62 90 GLY A C 1
ATOM 647 O O . GLY A 1 90 ? -0.359 7.072 -4.738 1.00 87.62 90 GLY A O 1
ATOM 648 N N . LEU A 1 91 ? -2.249 7.792 -3.765 1.00 90.69 91 LEU A N 1
ATOM 649 C CA . LEU A 1 91 ? -3.048 7.806 -4.991 1.00 90.69 91 LEU A CA 1
ATOM 650 C C . LEU A 1 91 ? -2.528 8.850 -5.981 1.00 90.69 91 LEU A C 1
ATOM 652 O O . LEU A 1 91 ? -2.326 8.532 -7.148 1.00 90.69 91 LEU A O 1
ATOM 656 N N . VAL A 1 92 ? -2.274 10.078 -5.517 1.00 90.94 92 VAL A N 1
ATOM 657 C CA . VAL A 1 92 ? -1.715 11.150 -6.355 1.00 90.94 92 VAL A CA 1
ATOM 658 C C . VAL A 1 92 ? -0.367 10.724 -6.926 1.00 90.94 92 VAL A C 1
ATOM 660 O O . VAL A 1 92 ? -0.167 10.820 -8.133 1.00 90.94 92 VAL A O 1
ATOM 663 N N . LEU A 1 93 ? 0.522 10.185 -6.085 1.00 89.25 93 LEU A N 1
ATOM 664 C CA . LEU A 1 93 ? 1.825 9.678 -6.516 1.00 89.25 93 LEU A CA 1
ATOM 665 C C . LEU A 1 93 ? 1.695 8.539 -7.533 1.00 89.25 93 LEU A C 1
ATOM 667 O O . LEU A 1 93 ? 2.420 8.529 -8.523 1.00 89.25 93 LEU A O 1
ATOM 671 N N . ALA A 1 94 ? 0.761 7.607 -7.334 1.00 87.69 94 ALA A N 1
ATOM 672 C CA . ALA A 1 94 ? 0.513 6.527 -8.285 1.00 87.69 94 ALA A CA 1
ATOM 673 C C . ALA A 1 94 ? 0.037 7.069 -9.642 1.00 87.69 94 ALA A C 1
ATOM 675 O O . ALA A 1 94 ? 0.528 6.623 -10.677 1.00 87.69 94 ALA A O 1
ATOM 676 N N . VAL A 1 95 ? -0.850 8.067 -9.649 1.00 88.62 95 VAL A N 1
ATOM 677 C CA . VAL A 1 95 ? -1.379 8.691 -10.873 1.00 88.62 95 VAL A CA 1
ATOM 678 C C . VAL A 1 95 ? -0.286 9.421 -11.655 1.00 88.62 95 VAL A C 1
ATOM 680 O O . VAL A 1 95 ? -0.200 9.243 -12.867 1.00 88.62 95 VAL A O 1
ATOM 683 N N . ILE A 1 96 ? 0.563 10.202 -10.979 1.00 89.94 96 ILE A N 1
ATOM 684 C CA . ILE A 1 96 ? 1.632 10.978 -11.636 1.00 89.94 96 ILE A CA 1
ATOM 685 C C . ILE A 1 96 ? 2.909 10.168 -11.886 1.00 89.94 96 ILE A C 1
ATOM 687 O O . ILE A 1 96 ? 3.838 10.672 -12.514 1.00 89.94 96 ILE A O 1
ATOM 691 N N . SER A 1 97 ? 2.995 8.939 -11.364 1.00 85.56 97 SER A N 1
ATOM 692 C CA . SER A 1 97 ? 4.184 8.105 -11.535 1.00 85.56 97 SER A CA 1
ATOM 693 C C . SER A 1 97 ? 4.467 7.851 -13.022 1.00 85.56 97 SER A C 1
ATOM 695 O O . SER A 1 97 ? 3.523 7.594 -13.779 1.00 85.56 97 SER A O 1
ATOM 697 N N . PRO A 1 98 ? 5.748 7.856 -13.443 1.00 82.94 98 PRO A N 1
ATOM 698 C CA . PRO A 1 98 ? 6.138 7.756 -14.852 1.00 82.94 98 PRO A CA 1
ATOM 699 C C . PRO A 1 98 ? 5.935 6.358 -15.468 1.00 82.94 98 PRO A C 1
ATOM 701 O O . PRO A 1 98 ? 6.384 6.113 -16.581 1.00 82.94 98 PRO A O 1
ATOM 704 N N . SER A 1 99 ? 5.276 5.430 -14.766 1.00 85.12 99 SER A N 1
ATOM 705 C CA . SER A 1 99 ? 4.966 4.095 -15.279 1.00 85.12 99 SER A CA 1
ATOM 706 C C . SER A 1 99 ? 3.794 4.095 -16.264 1.00 85.12 99 SER A C 1
ATOM 708 O O . SER A 1 99 ? 2.872 4.913 -16.166 1.00 85.12 99 SER A O 1
ATOM 710 N N . ASP A 1 100 ? 3.790 3.121 -17.174 1.00 88.12 100 ASP A N 1
ATOM 711 C CA . ASP A 1 100 ? 2.710 2.941 -18.140 1.00 88.12 100 ASP A CA 1
ATOM 712 C C . ASP A 1 100 ? 1.377 2.610 -17.427 1.00 88.12 100 ASP A C 1
ATOM 714 O O . ASP A 1 100 ? 1.339 1.969 -16.368 1.00 88.12 100 ASP A O 1
ATOM 718 N N . TRP A 1 101 ? 0.252 3.040 -18.011 1.00 88.62 101 TRP A N 1
ATOM 719 C CA . TRP A 1 101 ? -1.092 2.736 -17.502 1.00 88.62 101 TRP A CA 1
ATOM 720 C C . TRP A 1 101 ? -1.475 1.287 -17.795 1.00 88.62 101 TRP A C 1
ATOM 722 O O . TRP A 1 101 ? -2.128 0.961 -18.783 1.00 88.62 101 TRP A O 1
ATOM 732 N N . THR A 1 102 ? -1.047 0.407 -16.901 1.00 90.06 102 THR A N 1
ATOM 733 C CA . THR A 1 102 ? -1.376 -1.017 -16.906 1.00 90.06 102 THR A CA 1
ATOM 734 C C . THR A 1 102 ? -2.637 -1.298 -16.085 1.00 90.06 102 THR A C 1
ATOM 736 O O . THR A 1 102 ? -3.001 -0.542 -15.180 1.00 90.06 102 THR A O 1
ATOM 739 N N . VAL A 1 103 ? -3.301 -2.427 -16.359 1.00 89.56 103 VAL A N 1
ATOM 740 C CA . VAL A 1 103 ? -4.478 -2.885 -15.589 1.00 89.56 103 VAL A CA 1
ATOM 741 C C . VAL A 1 103 ? -4.158 -2.987 -14.093 1.00 89.56 103 VAL A C 1
ATOM 743 O O . VAL A 1 103 ? -4.965 -2.613 -13.246 1.00 89.56 103 VAL A O 1
ATOM 746 N N . SER A 1 104 ? -2.953 -3.434 -13.763 1.00 87.44 104 SER A N 1
ATOM 747 C CA . SER A 1 104 ? -2.407 -3.525 -12.410 1.00 87.44 104 SER A CA 1
ATOM 748 C C . SER A 1 104 ? -2.210 -2.160 -11.744 1.00 87.44 104 SER A C 1
ATOM 750 O O . SER A 1 104 ? -2.572 -2.013 -10.576 1.00 87.44 104 SER A O 1
ATOM 752 N N . LYS A 1 105 ? -1.721 -1.140 -12.464 1.00 88.94 105 LYS A N 1
ATOM 753 C CA . LYS A 1 105 ? -1.664 0.246 -11.961 1.00 88.94 105 LYS A CA 1
ATOM 754 C C . LYS A 1 105 ? -3.065 0.793 -11.675 1.00 88.94 105 LYS A C 1
ATOM 756 O O . LYS A 1 105 ? -3.293 1.357 -10.606 1.00 88.94 105 LYS A O 1
ATOM 761 N N . CYS A 1 106 ? -4.026 0.560 -12.572 1.00 91.00 106 CYS A N 1
ATOM 762 C CA . CYS A 1 106 ? -5.427 0.934 -12.354 1.00 91.00 106 CYS A CA 1
ATOM 763 C C . CYS A 1 106 ? -6.023 0.240 -11.120 1.00 91.00 106 CYS A C 1
ATOM 765 O O . CYS A 1 106 ? -6.65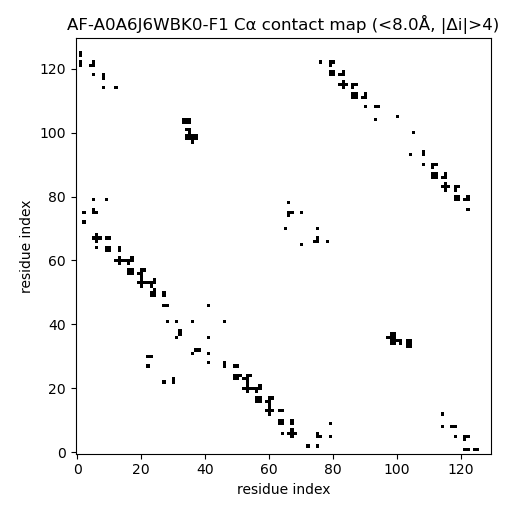2 0.894 -10.288 1.00 91.00 106 CYS A O 1
ATOM 767 N N . ALA A 1 107 ? -5.791 -1.068 -10.973 1.00 90.25 107 ALA A N 1
ATOM 768 C CA . ALA A 1 107 ? -6.242 -1.840 -9.820 1.00 90.25 107 ALA A CA 1
ATOM 769 C C . ALA A 1 107 ? -5.625 -1.319 -8.513 1.00 90.25 107 ALA A C 1
ATOM 771 O O . ALA A 1 107 ? -6.330 -1.164 -7.518 1.00 90.25 107 ALA A O 1
ATOM 772 N N . LEU A 1 108 ? -4.335 -0.975 -8.523 1.00 89.88 108 LEU A N 1
ATOM 773 C CA . LEU A 1 108 ? -3.650 -0.375 -7.380 1.00 89.88 108 LEU A CA 1
ATOM 774 C C . LEU A 1 108 ? -4.278 0.972 -6.994 1.00 89.88 108 LEU A C 1
ATOM 776 O O . LEU A 1 108 ? -4.614 1.172 -5.827 1.00 89.88 108 LEU A O 1
ATOM 780 N N . CYS A 1 109 ? -4.520 1.860 -7.961 1.00 91.88 109 CYS A N 1
ATOM 781 C CA . CYS A 1 109 ? -5.218 3.125 -7.718 1.00 91.88 109 CYS A CA 1
ATOM 782 C C . CYS A 1 109 ? -6.622 2.902 -7.132 1.00 91.88 109 CYS A C 1
ATOM 784 O O . CYS A 1 109 ? -7.003 3.577 -6.175 1.00 91.88 109 CYS A O 1
ATOM 786 N N . ALA A 1 110 ? -7.376 1.927 -7.649 1.00 91.88 110 ALA A N 1
ATOM 787 C CA . ALA A 1 110 ? -8.703 1.590 -7.140 1.00 91.88 110 ALA A CA 1
ATOM 788 C C . ALA A 1 110 ? -8.659 1.085 -5.688 1.00 91.88 110 ALA A C 1
ATOM 790 O O . ALA A 1 110 ? -9.468 1.515 -4.865 1.00 91.88 110 ALA A O 1
ATOM 791 N N . VAL A 1 111 ? -7.688 0.231 -5.344 1.00 91.25 111 VAL A N 1
ATOM 792 C CA . VAL A 1 111 ? -7.488 -0.253 -3.968 1.00 91.25 111 VAL A CA 1
ATOM 793 C C . VAL A 1 111 ? -7.149 0.908 -3.031 1.00 91.25 111 VAL A C 1
ATOM 795 O O . VAL A 1 111 ? -7.760 1.034 -1.969 1.00 91.25 111 VAL A O 1
ATOM 798 N N . ILE A 1 112 ? -6.235 1.800 -3.422 1.00 90.69 112 ILE A N 1
ATOM 799 C CA . ILE A 1 112 ? -5.877 2.970 -2.606 1.00 90.69 112 ILE A CA 1
ATOM 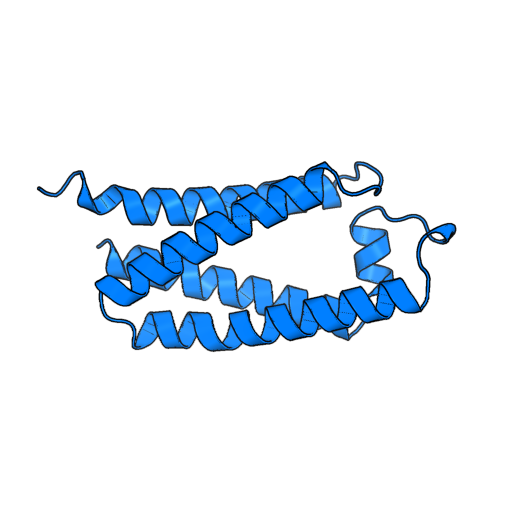800 C C . ILE A 1 112 ? -7.092 3.890 -2.408 1.00 90.69 112 ILE A C 1
ATOM 802 O O . ILE A 1 112 ? -7.380 4.306 -1.281 1.00 90.69 112 ILE A O 1
ATOM 806 N N . ALA A 1 113 ? -7.845 4.165 -3.476 1.00 90.38 113 ALA A N 1
ATOM 807 C CA . ALA A 1 113 ? -9.056 4.978 -3.416 1.00 90.38 113 ALA A CA 1
ATOM 808 C C . ALA A 1 113 ? -10.133 4.343 -2.517 1.00 90.38 113 ALA A C 1
ATOM 810 O O . ALA A 1 113 ? -10.775 5.044 -1.730 1.00 90.38 113 ALA A O 1
ATOM 811 N N . PHE A 1 114 ? -10.293 3.018 -2.568 1.00 92.31 114 PHE A N 1
ATOM 812 C CA . PHE A 1 114 ? -11.212 2.281 -1.702 1.00 92.31 114 PHE A CA 1
ATOM 813 C C . PHE A 1 114 ? -10.850 2.433 -0.219 1.00 92.31 114 PHE A C 1
ATOM 815 O O . PHE A 1 114 ? -11.723 2.726 0.605 1.00 92.31 114 PHE A O 1
ATOM 822 N N . PHE A 1 115 ? -9.570 2.289 0.140 1.00 88.38 115 PHE A N 1
ATOM 823 C CA . PHE A 1 115 ? -9.125 2.480 1.523 1.00 88.38 115 PHE A CA 1
ATOM 824 C C . PHE A 1 115 ? -9.289 3.926 1.983 1.00 88.38 115 PHE A C 1
ATOM 826 O O . PHE A 1 115 ? -9.822 4.161 3.069 1.00 88.38 115 PHE A O 1
ATOM 833 N N . MET A 1 116 ? -8.932 4.898 1.142 1.00 90.75 116 MET A N 1
ATOM 834 C CA . MET A 1 116 ? -9.164 6.316 1.418 1.00 90.75 116 MET A CA 1
ATOM 835 C C . MET A 1 116 ? -10.648 6.594 1.711 1.00 90.75 116 MET A C 1
ATOM 837 O O . MET A 1 116 ? -10.979 7.187 2.742 1.00 90.75 116 MET A O 1
ATOM 841 N N . ALA A 1 117 ? -11.552 6.130 0.842 1.00 88.75 117 ALA A N 1
ATOM 842 C CA . ALA A 1 117 ? -12.992 6.291 1.019 1.00 88.75 117 ALA A CA 1
ATOM 843 C C . ALA A 1 117 ? -13.490 5.606 2.300 1.00 88.75 117 ALA A C 1
ATOM 845 O O . ALA A 1 117 ? -14.286 6.187 3.041 1.00 88.75 117 ALA A O 1
ATOM 846 N N . SER A 1 118 ? -12.973 4.414 2.602 1.00 87.19 118 SER A N 1
ATOM 847 C CA . SER A 1 118 ? -13.305 3.658 3.812 1.00 87.19 118 SER A CA 1
ATOM 848 C C . SER A 1 118 ? -12.908 4.412 5.084 1.00 87.19 118 SER A C 1
ATOM 850 O O . SER A 1 118 ? -13.725 4.533 6.000 1.00 87.19 118 SER A O 1
ATOM 852 N N . TYR A 1 119 ? -11.707 5.001 5.129 1.00 86.31 119 TYR A N 1
ATOM 853 C CA . TYR A 1 119 ? -11.268 5.825 6.260 1.00 86.31 119 TYR A CA 1
ATOM 854 C C . TYR A 1 119 ? -12.112 7.099 6.407 1.00 86.31 119 TYR A C 1
ATOM 856 O O . TYR A 1 119 ? -12.545 7.431 7.512 1.00 86.31 119 TYR A O 1
ATOM 864 N N . LEU A 1 120 ? -12.424 7.790 5.306 1.00 86.50 120 LEU A N 1
ATOM 865 C CA . LEU A 1 120 ? -13.278 8.984 5.331 1.00 86.50 120 LEU A CA 1
ATOM 866 C C . LEU A 1 120 ? -14.712 8.667 5.777 1.00 86.50 120 LEU A C 1
ATOM 868 O O . LEU A 1 120 ? -15.297 9.407 6.573 1.00 86.50 120 LEU A O 1
ATOM 872 N N . PHE A 1 121 ? -15.280 7.557 5.306 1.00 85.25 121 PHE A N 1
ATOM 873 C CA . PHE A 1 121 ? -16.595 7.086 5.730 1.00 85.25 121 PHE A CA 1
ATOM 874 C C . PHE A 1 121 ? -16.603 6.724 7.217 1.00 85.25 121 PHE A C 1
ATOM 876 O O . PHE A 1 121 ? -17.505 7.134 7.955 1.00 85.25 121 PHE A O 1
ATOM 883 N N . ALA A 1 122 ? -15.562 6.027 7.680 1.00 80.75 122 ALA A N 1
ATOM 884 C CA . ALA A 1 122 ? -15.389 5.699 9.085 1.00 80.75 122 ALA A CA 1
ATOM 885 C C . ALA A 1 122 ? -15.278 6.961 9.955 1.00 80.75 122 ALA A C 1
ATOM 887 O O . ALA A 1 122 ? -15.839 6.981 11.044 1.00 80.75 122 ALA A O 1
ATOM 888 N N . LEU A 1 123 ? -14.660 8.044 9.469 1.00 81.00 123 LEU A N 1
ATOM 889 C CA . LEU A 1 123 ? -14.581 9.332 10.172 1.00 81.00 123 LEU A CA 1
ATOM 890 C C . LEU A 1 123 ? -15.904 10.124 10.172 1.00 81.00 123 LEU A C 1
ATOM 892 O O . LEU A 1 123 ? -16.204 10.817 11.151 1.00 81.00 123 LEU A O 1
ATOM 896 N N . ARG A 1 124 ? -16.719 10.024 9.110 1.00 75.62 124 ARG A N 1
ATOM 897 C CA . ARG A 1 124 ? -18.005 10.743 8.978 1.00 75.62 124 ARG A CA 1
ATOM 898 C C . ARG A 1 124 ? -19.088 10.263 9.947 1.00 75.62 124 ARG A C 1
ATOM 900 O O . ARG A 1 124 ? -19.967 11.053 10.289 1.00 75.62 124 ARG A O 1
ATOM 907 N N . GLY A 1 125 ? -19.012 9.028 10.447 1.00 59.78 125 GLY A N 1
ATOM 908 C CA . GLY A 1 125 ? -20.032 8.435 11.327 1.00 59.78 125 GLY A CA 1
ATOM 909 C C . GLY A 1 125 ? -20.332 9.203 12.627 1.00 59.78 125 GLY A C 1
ATOM 910 O O . GLY A 1 125 ? -21.385 8.992 13.215 1.00 59.78 125 GLY A O 1
ATOM 911 N N . ARG A 1 126 ? -19.473 10.138 13.062 1.00 54.84 126 ARG A N 1
ATOM 912 C CA . ARG A 1 126 ? -19.727 10.996 14.237 1.00 54.84 126 ARG A CA 1
ATOM 913 C C . ARG A 1 126 ? -20.678 12.160 13.947 1.00 54.84 126 ARG A C 1
ATOM 915 O O . ARG A 1 126 ? -21.380 12.592 14.851 1.00 54.84 126 ARG A O 1
ATOM 922 N N . ARG A 1 127 ? -20.710 12.685 12.712 1.00 52.81 127 ARG A N 1
ATOM 923 C CA . ARG A 1 127 ? -21.567 13.843 12.384 1.00 52.81 127 ARG A CA 1
ATOM 924 C C . ARG A 1 127 ? -23.059 13.507 12.410 1.00 52.81 127 ARG A C 1
ATOM 926 O O . ARG A 1 127 ? -23.853 14.420 12.539 1.00 52.81 127 ARG A O 1
ATOM 933 N N . ARG A 1 128 ? -23.418 12.224 12.292 1.00 52.12 128 ARG A N 1
ATOM 934 C CA . ARG A 1 128 ? -24.809 11.746 12.304 1.00 52.12 128 ARG A CA 1
ATOM 935 C C . ARG A 1 128 ? -25.336 11.368 13.696 1.00 52.12 128 ARG A C 1
ATOM 937 O O . ARG A 1 128 ? -26.522 11.117 13.814 1.00 52.12 128 ARG A O 1
ATOM 944 N N . ASN A 1 129 ? -24.460 11.296 14.702 1.00 48.53 129 ASN A N 1
ATOM 945 C CA . ASN A 1 129 ? -24.772 10.851 16.071 1.00 48.53 129 ASN A CA 1
ATOM 946 C C . ASN A 1 129 ? -24.601 11.974 17.117 1.00 48.53 129 ASN A C 1
ATOM 948 O O . ASN A 1 129 ? -24.359 11.699 18.291 1.00 48.53 129 ASN A O 1
ATOM 952 N N . ARG A 1 130 ? -24.656 13.233 16.677 1.00 46.53 130 ARG A N 1
ATOM 953 C CA . ARG A 1 130 ? -24.942 14.391 17.529 1.00 46.53 130 ARG A CA 1
ATOM 954 C C . ARG A 1 130 ? -26.346 14.859 17.201 1.00 46.53 130 ARG A C 1
ATOM 956 O O . ARG A 1 130 ? -26.986 15.365 18.137 1.00 46.53 130 ARG A O 1
#

Sequence (130 aa):
MLVHRVALTLRAGATLAFVAALALLAKPSAVASFVGFRAADITPGFLWALRALGLSMLVIAVLAPLIASFGGERGLRQTASAMAFSSLLGLVLAVISPSDWTVSKCALCAVIAFFMASYLFALRGRRRNR

Secondary structure (DSSP, 8-state):
-HHHHHHHHHHHHHHHHHHHHHHHHH-HHHHHHHTT--GGG--HHHHHHHHHHHHHHHHHHHHHHHHHHH--HHHHHHHHHHHHHHHHHHHHHHHHSSS---HHHHHHHHHHHHHHHHHHHHHHTTTT--

Radius of gyration: 15.98 Å; Cα contacts (8 Å, |Δi|>4): 136; chains: 1; bounding box: 45×25×41 Å

Organism: NCBI:txid449393

Nearest PDB structures (foldseek):
  7zdk-assembly1_C  TM=2.859E-01  e=8.483E+00  Escherichia coli K-12

Solvent-accessible surface area (backbone atoms only — not comparable to full-atom values): 6589 Å² total; per-residue (Å²): 110,49,63,60,48,43,24,51,52,32,37,55,50,14,55,52,31,36,55,50,12,51,42,21,58,76,41,28,66,62,49,40,45,54,42,28,40,54,77,91,74,65,42,75,68,54,43,48,52,38,27,52,51,12,53,55,33,36,52,47,25,58,48,32,41,51,42,43,75,69,44,51,71,69,52,44,49,53,50,35,52,51,50,26,50,51,26,50,51,50,36,55,50,60,69,71,40,93,43,48,94,32,73,52,34,54,50,49,45,50,54,34,50,51,51,22,50,50,31,51,53,35,63,50,56,59,78,80,74,114